Protein AF-A0A968BUS8-F1 (afdb_monomer_lite)

Structure (mmCIF, N/CA/C/O backbone):
data_AF-A0A968BUS8-F1
#
_entry.id   AF-A0A968BUS8-F1
#
loop_
_atom_site.group_PDB
_atom_site.id
_atom_site.type_symbol
_atom_site.label_atom_id
_atom_site.label_alt_id
_atom_site.label_comp_id
_atom_site.label_asym_id
_atom_site.label_entity_id
_atom_site.label_seq_id
_atom_site.pdbx_PDB_ins_code
_atom_site.Cartn_x
_atom_site.Cartn_y
_atom_site.Cartn_z
_atom_site.occupancy
_atom_site.B_iso_or_equiv
_atom_site.auth_seq_id
_atom_site.auth_comp_id
_atom_site.auth_asym_id
_atom_site.auth_atom_id
_atom_site.pdbx_PDB_model_num
ATOM 1 N N . VAL A 1 1 ? 16.068 -7.875 -24.310 1.00 35.38 1 VAL A N 1
ATOM 2 C CA . VAL A 1 1 ? 16.343 -6.732 -25.210 1.00 35.38 1 VAL A CA 1
ATOM 3 C C . VAL A 1 1 ? 15.646 -5.539 -24.589 1.00 35.38 1 VAL A C 1
ATOM 5 O O . VAL A 1 1 ? 14.427 -5.512 -24.608 1.00 35.38 1 VAL A O 1
ATOM 8 N N . LEU A 1 2 ? 16.383 -4.664 -23.902 1.00 41.28 2 LEU A N 1
ATOM 9 C CA . LEU A 1 2 ? 15.812 -3.453 -23.307 1.00 41.28 2 LEU A CA 1
ATOM 10 C C . LEU A 1 2 ? 15.791 -2.386 -24.408 1.00 41.28 2 LEU A C 1
ATOM 12 O O . LEU A 1 2 ? 16.844 -2.033 -24.935 1.00 41.28 2 LEU A O 1
ATOM 16 N N . ASP A 1 3 ? 14.593 -1.977 -24.822 1.00 43.66 3 ASP A N 1
ATOM 17 C CA . ASP A 1 3 ? 14.371 -0.997 -25.888 1.00 43.66 3 ASP A CA 1
ATOM 18 C C . ASP A 1 3 ? 14.770 0.401 -25.375 1.00 43.66 3 ASP A C 1
ATOM 20 O O 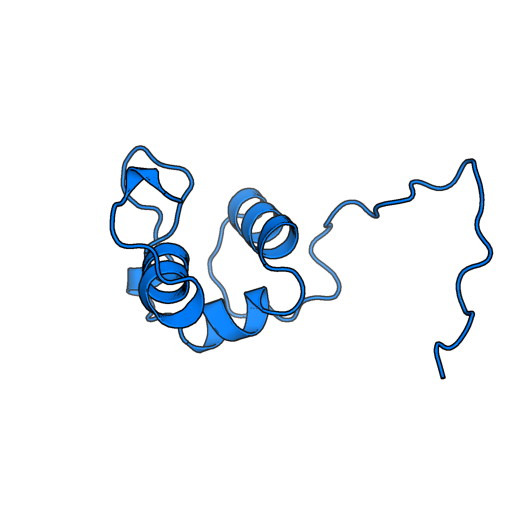. ASP A 1 3 ? 14.185 0.930 -24.431 1.00 43.66 3 ASP A O 1
ATOM 24 N N . GLY A 1 4 ? 15.837 0.966 -25.945 1.00 48.25 4 GLY A N 1
ATOM 25 C CA . GLY A 1 4 ? 16.507 2.189 -25.493 1.00 48.25 4 GLY A CA 1
ATOM 26 C C . GLY A 1 4 ? 15.763 3.474 -25.852 1.00 48.25 4 GLY A C 1
ATOM 27 O O . GLY A 1 4 ? 16.291 4.296 -26.601 1.00 48.25 4 GLY A O 1
ATOM 28 N N . ARG A 1 5 ? 14.544 3.665 -25.337 1.00 51.47 5 ARG A N 1
ATOM 29 C CA . ARG A 1 5 ? 13.699 4.814 -25.716 1.00 51.47 5 ARG A CA 1
ATOM 30 C C . ARG A 1 5 ? 13.855 6.082 -24.882 1.00 51.47 5 ARG A C 1
ATOM 32 O O . ARG A 1 5 ? 13.304 7.102 -25.276 1.00 51.47 5 ARG A O 1
ATOM 39 N N . HIS A 1 6 ? 14.665 6.087 -23.827 1.00 54.25 6 HIS A N 1
ATOM 40 C CA . HIS A 1 6 ? 14.943 7.313 -23.076 1.00 54.25 6 HIS A CA 1
ATOM 41 C C . HIS A 1 6 ? 16.427 7.662 -23.183 1.00 54.25 6 HIS A C 1
ATOM 43 O O . HIS A 1 6 ? 17.285 7.024 -22.574 1.00 54.25 6 HIS A O 1
ATOM 49 N N . LYS A 1 7 ? 16.752 8.672 -24.002 1.00 62.72 7 LYS A N 1
ATOM 50 C CA . LYS A 1 7 ? 18.061 9.328 -23.912 1.00 62.72 7 LYS A CA 1
ATOM 51 C C . LYS A 1 7 ? 18.138 9.962 -22.527 1.00 62.72 7 LYS A C 1
ATOM 53 O O . LYS A 1 7 ? 17.295 10.787 -22.201 1.00 62.72 7 LYS A O 1
ATOM 58 N N . PHE A 1 8 ? 19.126 9.559 -21.735 1.00 62.72 8 PHE A N 1
ATOM 59 C CA . PHE A 1 8 ? 19.401 10.162 -20.435 1.00 62.72 8 PHE A CA 1
ATOM 60 C C . PHE A 1 8 ? 19.654 11.667 -20.616 1.00 62.72 8 PHE A C 1
ATOM 62 O O . PHE A 1 8 ? 20.643 12.055 -21.241 1.00 62.72 8 PHE A O 1
ATOM 69 N N . ASP A 1 9 ? 18.744 12.497 -20.108 1.00 72.69 9 ASP A N 1
ATOM 70 C CA . ASP A 1 9 ? 18.909 13.946 -20.007 1.00 72.69 9 ASP A CA 1
ATOM 71 C C . ASP A 1 9 ? 19.240 14.280 -18.543 1.00 72.69 9 ASP A C 1
ATOM 73 O O . ASP A 1 9 ? 18.399 14.059 -17.674 1.00 72.69 9 ASP A O 1
ATOM 77 N N . PRO A 1 10 ? 20.444 14.804 -18.243 1.00 72.75 10 PRO A N 1
ATOM 78 C CA . PRO A 1 10 ? 20.859 15.127 -16.877 1.00 72.75 10 PRO A CA 1
ATOM 79 C C . PRO A 1 10 ? 19.984 16.176 -16.180 1.00 72.75 10 PRO A C 1
ATOM 81 O O . PRO A 1 10 ? 20.031 16.282 -14.957 1.00 72.75 10 PRO A O 1
ATOM 84 N N . ASN A 1 11 ? 19.241 16.982 -16.945 1.00 76.00 11 ASN A N 1
ATOM 85 C CA . ASN A 1 11 ? 18.355 18.019 -16.416 1.00 76.00 11 ASN A CA 1
ATOM 86 C C . ASN A 1 11 ? 16.889 17.572 -16.376 1.00 76.00 11 ASN A C 1
ATOM 88 O O . ASN A 1 11 ? 16.049 18.286 -15.828 1.00 76.00 11 ASN A O 1
ATOM 92 N N . HIS A 1 12 ? 16.576 16.412 -16.953 1.00 63.97 12 HIS A N 1
ATOM 93 C CA . HIS A 1 12 ? 15.271 15.794 -16.810 1.00 63.97 12 HIS A CA 1
ATOM 94 C C . HIS A 1 12 ? 15.246 15.004 -15.496 1.00 63.97 12 HIS A C 1
ATOM 96 O O . HIS A 1 12 ? 16.185 14.245 -15.231 1.00 63.97 12 HIS A O 1
ATOM 102 N N . PRO A 1 13 ? 14.215 15.171 -14.648 1.00 61.81 13 PRO A N 1
ATOM 103 C CA . PRO A 1 13 ? 14.073 14.364 -13.447 1.00 61.81 13 PRO A CA 1
ATOM 104 C C . PRO A 1 13 ? 14.171 12.878 -13.796 1.00 61.81 13 PRO A C 1
ATOM 106 O O . PRO A 1 13 ? 13.454 12.382 -14.656 1.00 61.81 13 PRO A O 1
ATOM 109 N N . LEU A 1 14 ? 15.079 12.169 -13.126 1.00 62.66 14 LEU A N 1
ATOM 110 C CA . LEU A 1 14 ? 15.252 10.721 -13.294 1.00 62.66 14 LEU A CA 1
ATOM 111 C C . LEU A 1 14 ? 13.989 9.932 -12.925 1.00 62.66 14 LEU A C 1
ATOM 113 O O . LEU A 1 14 ? 13.786 8.828 -13.420 1.00 62.66 14 LEU A 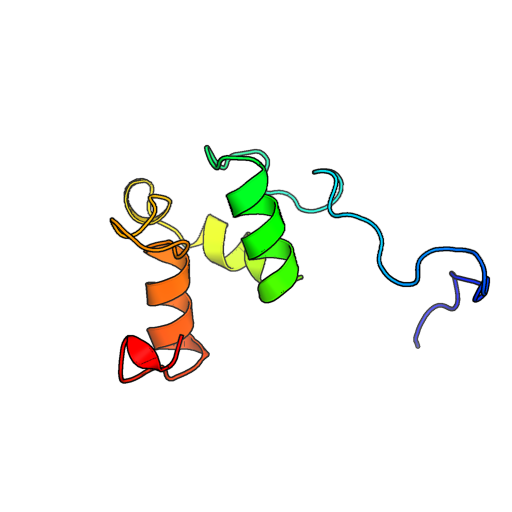O 1
ATOM 117 N N . PHE A 1 15 ? 13.168 10.511 -12.052 1.00 59.22 15 PHE A N 1
ATOM 118 C CA . PHE A 1 15 ? 11.885 9.984 -11.629 1.00 59.22 15 PHE A CA 1
ATOM 119 C C . PHE A 1 15 ? 10.811 10.987 -12.036 1.00 59.22 15 PHE A C 1
ATOM 121 O O . PHE A 1 15 ? 10.868 12.155 -11.639 1.00 59.22 15 PHE A O 1
ATOM 128 N N . GLU A 1 16 ? 9.852 10.537 -12.838 1.00 60.50 16 GLU A N 1
ATOM 129 C CA . GLU A 1 16 ? 8.641 11.300 -13.111 1.00 60.50 16 GLU A CA 1
ATOM 130 C C . GLU A 1 16 ? 7.795 11.350 -11.833 1.00 60.50 16 GLU A C 1
ATOM 132 O O . GLU A 1 16 ? 7.672 10.360 -11.105 1.00 60.50 16 GLU A O 1
ATOM 137 N N . SER A 1 17 ? 7.230 12.520 -11.531 1.00 55.47 17 SER A N 1
ATOM 138 C CA . SER A 1 17 ? 6.231 12.629 -10.472 1.00 55.47 17 SER A CA 1
ATOM 139 C C . SER A 1 17 ? 5.059 11.728 -10.833 1.00 55.47 17 SER A C 1
ATOM 141 O O . SER A 1 17 ? 4.520 11.851 -11.929 1.00 55.47 17 SER A O 1
ATOM 143 N N . CYS A 1 18 ? 4.654 10.849 -9.916 1.00 56.06 18 CYS A N 1
ATOM 144 C CA . CYS A 1 18 ? 3.442 10.065 -10.092 1.00 56.06 18 CYS A CA 1
ATOM 145 C C . CYS A 1 18 ? 2.242 11.032 -10.159 1.00 56.06 18 CYS A C 1
ATOM 147 O O . CYS A 1 18 ? 1.801 11.552 -9.138 1.00 56.06 18 CYS A O 1
ATOM 149 N N . ASP A 1 19 ? 1.743 11.298 -11.366 1.00 56.12 19 ASP A N 1
ATOM 150 C CA . ASP A 1 19 ? 0.695 12.278 -11.677 1.00 56.12 19 ASP A CA 1
ATOM 151 C C . ASP A 1 19 ? -0.728 11.696 -11.794 1.00 56.12 19 ASP A C 1
ATOM 153 O O . ASP A 1 19 ? -1.691 12.443 -11.958 1.00 56.12 19 ASP A O 1
ATOM 157 N N . GLY A 1 20 ? -0.887 10.380 -11.713 1.00 53.03 20 GLY A N 1
ATOM 158 C CA . GLY A 1 20 ? -2.157 9.688 -11.949 1.00 53.03 20 GLY A CA 1
ATOM 159 C C . GLY A 1 20 ? -2.139 8.811 -13.199 1.00 53.03 20 GLY A C 1
ATOM 160 O O . GLY A 1 20 ? -2.968 7.913 -13.322 1.00 53.03 20 GLY A O 1
ATOM 161 N N . GLN A 1 21 ? -1.257 9.105 -14.159 1.00 49.66 21 GLN A N 1
ATOM 162 C CA . GLN A 1 21 ? -1.485 8.768 -15.560 1.00 49.66 21 GLN A CA 1
ATOM 163 C C . GLN A 1 21 ? -0.522 7.682 -16.037 1.00 49.66 21 GLN A C 1
ATOM 165 O O . GLN A 1 21 ? 0.585 7.942 -16.492 1.00 49.66 21 GLN A O 1
ATOM 170 N N . GLY A 1 22 ? -0.973 6.430 -15.974 1.00 49.72 22 GLY A N 1
ATOM 171 C CA . GLY A 1 22 ? -0.248 5.293 -16.557 1.00 49.72 22 GLY A CA 1
ATOM 172 C C . GLY A 1 22 ? -0.431 3.977 -15.812 1.00 49.72 22 GLY A C 1
ATOM 173 O O . GLY A 1 22 ? -0.122 2.918 -16.352 1.00 49.72 22 GLY A O 1
ATOM 174 N N . TRP A 1 23 ? -0.968 4.036 -14.599 1.00 57.91 23 TRP A N 1
ATOM 175 C CA . TRP A 1 23 ? -1.242 2.881 -13.750 1.00 57.91 23 TRP A CA 1
ATOM 176 C C . TRP A 1 23 ? -2.755 2.814 -13.596 1.00 57.91 23 TRP A C 1
ATOM 178 O O . TRP A 1 23 ? -3.377 3.789 -13.177 1.00 57.91 23 TRP A O 1
ATOM 188 N N . ASP A 1 24 ? -3.346 1.699 -14.022 1.00 59.56 24 ASP A N 1
ATOM 189 C CA . ASP A 1 24 ? -4.793 1.527 -14.184 1.00 59.56 24 ASP A CA 1
ATOM 190 C C . ASP A 1 24 ? -5.491 1.324 -12.826 1.00 59.56 24 ASP A C 1
ATOM 192 O O . ASP A 1 24 ? -6.132 0.317 -12.564 1.00 59.56 24 ASP A O 1
ATOM 196 N N . LEU A 1 25 ? -5.309 2.278 -11.909 1.00 62.84 25 LEU A N 1
ATOM 197 C CA . LEU A 1 25 ? -6.002 2.354 -10.621 1.00 62.84 25 LEU A CA 1
ATOM 198 C C . LEU A 1 25 ? -7.336 3.109 -10.749 1.00 62.84 25 LEU A C 1
ATOM 200 O O . LEU A 1 25 ? -7.873 3.588 -9.751 1.00 62.84 25 LEU A O 1
ATOM 204 N N . ALA A 1 26 ? -7.862 3.249 -11.971 1.00 57.50 26 ALA A N 1
ATOM 205 C CA . ALA A 1 26 ? -8.988 4.121 -12.306 1.00 57.50 26 ALA A CA 1
ATOM 206 C C . ALA A 1 26 ? -10.302 3.752 -11.592 1.00 57.50 26 ALA A C 1
ATOM 208 O O . ALA A 1 26 ? -11.163 4.614 -11.424 1.00 57.50 26 ALA A O 1
ATOM 209 N N . GLU A 1 27 ? -10.454 2.499 -11.152 1.00 59.31 27 GLU A N 1
ATOM 210 C CA . GLU A 1 27 ? -11.601 2.040 -10.353 1.00 59.31 27 GLU A CA 1
ATOM 211 C C . GLU A 1 27 ? -11.396 2.161 -8.836 1.00 59.31 27 GLU A C 1
ATOM 213 O O . GLU A 1 27 ? -12.341 1.960 -8.072 1.00 59.31 27 GLU A O 1
ATOM 218 N N . SER A 1 28 ? -10.194 2.514 -8.375 1.00 64.12 28 SER A N 1
ATOM 219 C CA . SER A 1 28 ? -9.932 2.674 -6.946 1.00 64.12 28 SER A CA 1
ATOM 220 C C . SER A 1 28 ? -10.470 4.008 -6.421 1.00 64.12 28 SER A C 1
ATOM 222 O O . SER A 1 28 ? -10.290 5.061 -7.031 1.00 64.12 28 SER A O 1
ATOM 224 N N . THR A 1 29 ? -11.117 3.989 -5.255 1.00 72.00 29 THR A N 1
ATOM 225 C CA . THR A 1 29 ? -11.622 5.200 -4.579 1.00 72.00 29 THR A CA 1
ATOM 226 C C . THR A 1 29 ? -10.560 5.868 -3.702 1.00 72.00 29 THR A C 1
ATOM 228 O O . THR A 1 29 ? -10.893 6.558 -2.738 1.00 72.00 29 THR A O 1
ATOM 231 N N . LEU A 1 30 ? -9.282 5.625 -3.997 1.00 73.81 30 LEU A N 1
ATOM 232 C CA . LEU A 1 30 ? -8.165 6.091 -3.188 1.00 73.81 30 LEU A CA 1
ATOM 233 C C . LEU A 1 30 ? -7.981 7.599 -3.305 1.00 73.81 30 LEU A C 1
ATOM 235 O O . LEU A 1 30 ? -8.183 8.201 -4.363 1.00 73.81 30 LEU A O 1
ATOM 239 N N . ASP A 1 31 ? -7.531 8.209 -2.211 1.00 78.25 31 ASP A N 1
ATOM 240 C CA . ASP A 1 31 ? -7.028 9.568 -2.297 1.00 78.25 31 ASP A CA 1
ATOM 241 C C . ASP A 1 31 ? -5.733 9.608 -3.149 1.00 78.25 31 ASP A C 1
ATOM 243 O O . ASP A 1 31 ? -4.983 8.624 -3.205 1.00 78.25 31 ASP A O 1
ATOM 247 N N . PRO A 1 32 ? -5.428 10.743 -3.805 1.00 76.38 32 PRO A N 1
ATOM 248 C CA . PRO A 1 32 ? -4.273 10.843 -4.698 1.00 76.38 32 PRO A CA 1
ATOM 249 C C . PRO A 1 32 ? -2.911 10.603 -4.029 1.00 76.38 32 PRO A C 1
ATOM 251 O O . PRO A 1 32 ? -1.987 10.123 -4.685 1.00 76.38 32 PRO A O 1
ATOM 254 N N . ALA A 1 33 ? -2.755 10.942 -2.746 1.00 79.62 33 ALA A N 1
ATOM 255 C CA . ALA A 1 33 ? -1.507 10.731 -2.018 1.00 79.62 33 ALA A CA 1
ATOM 256 C C . ALA A 1 33 ? -1.302 9.245 -1.694 1.00 79.62 33 ALA A C 1
ATOM 258 O O . ALA A 1 33 ? -0.194 8.737 -1.877 1.00 79.62 33 ALA A O 1
ATOM 259 N N . SER A 1 34 ? -2.364 8.540 -1.299 1.00 80.00 34 SER A N 1
ATOM 260 C CA . SER A 1 34 ? -2.340 7.092 -1.067 1.00 80.00 34 SER A CA 1
ATOM 261 C C . SER A 1 34 ? -2.062 6.324 -2.359 1.00 80.00 34 SER A C 1
ATOM 263 O O . SER A 1 34 ? -1.203 5.443 -2.376 1.00 80.00 34 SER A O 1
ATOM 265 N N . ALA A 1 35 ? -2.688 6.716 -3.475 1.00 81.12 35 ALA A N 1
ATOM 266 C CA . ALA A 1 35 ? -2.391 6.133 -4.784 1.00 81.12 35 ALA A CA 1
ATOM 267 C C . ALA A 1 35 ? -0.918 6.348 -5.182 1.00 81.12 35 ALA A C 1
ATOM 269 O O . ALA A 1 35 ? -0.216 5.396 -5.524 1.00 81.12 35 ALA A O 1
ATOM 270 N N . CYS A 1 36 ? -0.417 7.584 -5.075 1.00 81.75 36 CYS A N 1
ATOM 271 C CA . CYS A 1 36 ? 0.976 7.925 -5.373 1.00 81.75 36 CYS A CA 1
ATOM 272 C C . CYS A 1 36 ? 1.966 7.132 -4.504 1.00 81.75 36 CYS A C 1
ATOM 274 O O . CYS A 1 36 ? 2.962 6.615 -5.012 1.00 81.75 36 CYS A O 1
ATOM 276 N N . ARG A 1 37 ? 1.673 6.973 -3.208 1.00 83.00 37 ARG A N 1
ATOM 277 C CA . ARG A 1 37 ? 2.485 6.174 -2.283 1.00 83.00 37 ARG A CA 1
ATOM 278 C C . ARG A 1 37 ? 2.502 4.700 -2.678 1.00 83.00 37 ARG A C 1
ATOM 280 O O . ARG A 1 37 ? 3.582 4.114 -2.747 1.00 83.00 37 ARG A O 1
ATOM 287 N N . LEU A 1 38 ? 1.334 4.129 -2.969 1.00 84.06 38 LEU A N 1
ATOM 288 C CA . LEU A 1 38 ? 1.200 2.732 -3.369 1.00 84.06 38 LEU A CA 1
ATOM 289 C C . LEU A 1 38 ? 2.007 2.448 -4.643 1.00 84.06 38 LEU A C 1
ATOM 291 O O . LEU A 1 38 ? 2.784 1.496 -4.693 1.00 84.06 38 LEU A O 1
ATOM 295 N N . ILE A 1 39 ? 1.887 3.311 -5.651 1.00 84.94 39 ILE A N 1
ATOM 296 C CA . ILE A 1 39 ? 2.642 3.195 -6.904 1.00 84.94 39 ILE A CA 1
ATOM 297 C C . ILE A 1 39 ? 4.139 3.398 -6.663 1.00 84.94 39 ILE A C 1
ATOM 299 O O . ILE A 1 39 ? 4.951 2.635 -7.178 1.00 84.94 39 ILE A O 1
ATOM 303 N N . GLY A 1 40 ? 4.524 4.390 -5.860 1.00 83.56 40 GLY A N 1
ATOM 304 C CA . GLY A 1 40 ? 5.926 4.661 -5.550 1.00 83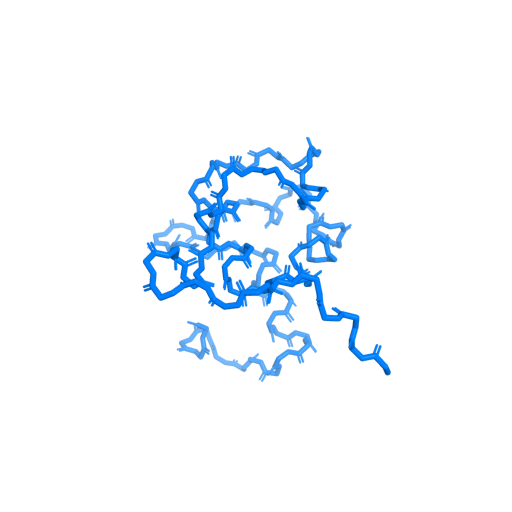.56 40 GLY A CA 1
ATOM 305 C C . GLY A 1 40 ? 6.619 3.510 -4.816 1.00 83.56 40 GLY A C 1
ATOM 306 O O . GLY A 1 40 ? 7.818 3.310 -5.000 1.00 83.56 40 GLY A O 1
ATOM 307 N N . ARG A 1 41 ? 5.877 2.745 -4.004 1.00 84.25 41 ARG A N 1
ATOM 308 C CA . ARG A 1 41 ? 6.408 1.611 -3.235 1.00 84.25 41 ARG A CA 1
ATOM 309 C C . ARG A 1 41 ? 6.373 0.295 -4.012 1.00 84.25 41 ARG A C 1
ATOM 311 O O . ARG A 1 41 ? 7.388 -0.389 -4.068 1.00 84.25 41 ARG A O 1
ATOM 318 N N . TYR A 1 42 ? 5.234 -0.037 -4.618 1.00 82.44 42 TYR A N 1
ATOM 319 C CA . TYR A 1 42 ? 4.999 -1.342 -5.248 1.00 82.44 42 TYR A CA 1
ATOM 320 C C . TYR A 1 42 ? 5.137 -1.326 -6.773 1.00 82.44 42 TYR A C 1
ATOM 322 O O . TYR A 1 42 ? 5.150 -2.378 -7.409 1.00 82.44 42 TYR A O 1
ATOM 330 N N . GLY A 1 43 ? 5.249 -0.150 -7.395 1.00 84.00 43 GLY A N 1
ATOM 331 C CA . GLY A 1 43 ? 5.447 -0.013 -8.835 1.00 84.00 43 GLY A CA 1
ATOM 332 C C . GLY A 1 43 ? 4.397 -0.782 -9.635 1.00 84.00 43 GLY A C 1
ATOM 333 O O . GLY A 1 43 ? 3.199 -0.525 -9.522 1.00 84.00 43 GLY A O 1
ATOM 334 N N . ALA A 1 44 ? 4.851 -1.752 -10.431 1.00 81.62 44 ALA A N 1
ATOM 335 C CA . ALA A 1 44 ? 3.993 -2.583 -11.275 1.00 81.62 44 ALA A CA 1
ATOM 336 C C . ALA A 1 44 ? 3.034 -3.498 -10.487 1.00 81.62 44 ALA A C 1
ATOM 338 O O . ALA A 1 44 ? 1.998 -3.889 -11.025 1.00 81.62 44 ALA A O 1
ATOM 339 N N . ASP A 1 45 ? 3.343 -3.822 -9.229 1.00 82.69 45 ASP A N 1
ATOM 340 C CA . ASP A 1 45 ? 2.480 -4.659 -8.393 1.00 82.69 45 ASP A CA 1
ATOM 341 C C . ASP A 1 45 ? 1.318 -3.873 -7.773 1.00 82.69 45 ASP A C 1
ATOM 343 O O . ASP A 1 45 ? 0.345 -4.480 -7.335 1.00 82.69 45 ASP A O 1
ATOM 347 N N . SER A 1 46 ? 1.345 -2.534 -7.815 1.00 84.75 46 SER A N 1
ATOM 348 C CA . SER A 1 46 ? 0.270 -1.683 -7.275 1.00 84.75 46 SER A CA 1
ATOM 349 C C . SER A 1 46 ? -1.109 -2.018 -7.861 1.00 84.75 46 SER A C 1
ATOM 351 O O . SER A 1 46 ? -2.074 -2.166 -7.113 1.00 84.75 46 SER A O 1
ATOM 353 N N . THR A 1 47 ? -1.205 -2.236 -9.177 1.00 83.62 47 THR A N 1
ATOM 354 C CA . THR A 1 47 ? -2.451 -2.672 -9.828 1.00 83.62 47 THR A CA 1
ATOM 355 C C . THR A 1 47 ? -2.888 -4.050 -9.337 1.00 83.62 47 THR A C 1
ATOM 357 O O . THR A 1 47 ? -4.049 -4.235 -8.999 1.00 83.62 47 THR A O 1
ATOM 360 N N . ARG A 1 48 ? -1.961 -5.009 -9.196 1.00 85.00 48 ARG A N 1
ATOM 361 C CA . ARG A 1 48 ? -2.278 -6.361 -8.698 1.00 85.00 48 ARG A CA 1
ATOM 362 C C . ARG A 1 48 ? -2.771 -6.343 -7.252 1.00 85.00 48 ARG A C 1
ATOM 364 O O . ARG A 1 48 ? -3.654 -7.125 -6.907 1.00 85.00 48 ARG A O 1
ATOM 371 N N . ILE A 1 49 ? -2.200 -5.473 -6.420 1.00 86.81 49 ILE A N 1
ATOM 372 C CA . ILE A 1 49 ? -2.629 -5.270 -5.033 1.00 86.81 49 ILE A CA 1
ATOM 373 C C . ILE A 1 49 ? -4.068 -4.758 -5.011 1.00 86.81 49 ILE A C 1
ATOM 375 O O . ILE A 1 49 ? -4.892 -5.320 -4.294 1.00 86.81 49 ILE A O 1
ATOM 379 N N . MET A 1 50 ? -4.381 -3.750 -5.828 1.00 85.88 50 MET A N 1
ATOM 380 C CA . MET A 1 50 ? -5.715 -3.146 -5.874 1.00 85.88 50 MET A CA 1
ATOM 381 C C . MET A 1 50 ? -6.767 -4.054 -6.509 1.00 85.88 50 MET A C 1
ATOM 383 O O . MET A 1 50 ? -7.872 -4.144 -5.983 1.00 85.88 50 MET A O 1
ATOM 387 N N . ASP A 1 51 ? -6.414 -4.810 -7.547 1.00 85.12 51 ASP A N 1
ATOM 388 C CA . ASP A 1 51 ? -7.291 -5.823 -8.147 1.00 85.12 51 ASP A CA 1
ATOM 389 C C . ASP A 1 51 ? -7.626 -6.952 -7.160 1.00 85.12 51 ASP A C 1
ATOM 391 O O . ASP A 1 51 ? -8.711 -7.537 -7.191 1.00 85.12 51 ASP A O 1
ATOM 395 N N . ALA A 1 52 ? -6.681 -7.294 -6.279 1.00 84.62 52 ALA A N 1
ATOM 396 C CA . ALA A 1 52 ? -6.866 -8.316 -5.256 1.00 84.62 52 ALA A CA 1
ATOM 397 C C . ALA A 1 52 ? -7.499 -7.777 -3.960 1.00 84.62 52 ALA A C 1
ATOM 399 O O . ALA A 1 52 ? -7.839 -8.593 -3.087 1.00 84.62 52 ALA A O 1
ATOM 400 N N . ALA A 1 53 ? -7.616 -6.453 -3.816 1.00 86.69 53 ALA A N 1
ATOM 401 C CA . ALA A 1 53 ? -8.118 -5.785 -2.625 1.00 86.69 53 ALA A CA 1
ATOM 402 C C . ALA A 1 53 ? -9.642 -5.873 -2.547 1.00 86.69 53 ALA A C 1
ATOM 404 O O . ALA A 1 53 ? -10.369 -5.586 -3.498 1.00 86.69 53 ALA A O 1
ATOM 405 N N . LEU A 1 54 ? -10.146 -6.231 -1.370 1.00 85.12 54 LEU A N 1
ATOM 406 C CA . LEU A 1 54 ? -11.566 -6.063 -1.077 1.00 85.12 54 LEU A CA 1
ATOM 407 C C . LEU A 1 54 ? -11.895 -4.570 -0.884 1.00 85.12 54 LEU A C 1
ATOM 409 O O . LEU A 1 54 ? -11.012 -3.801 -0.510 1.00 85.12 54 LEU A O 1
ATOM 413 N N . PRO A 1 55 ? -13.158 -4.139 -1.071 1.00 82.19 55 PRO A N 1
ATOM 414 C CA . PRO A 1 55 ? -13.542 -2.737 -0.878 1.00 82.19 55 PRO A CA 1
ATOM 415 C C . PRO A 1 55 ? -13.142 -2.178 0.496 1.00 82.19 55 PRO A C 1
ATOM 417 O O . PRO A 1 55 ? -12.622 -1.071 0.585 1.00 82.19 55 PRO A O 1
ATOM 420 N N . ASP A 1 56 ? -13.298 -2.974 1.558 1.00 83.94 56 ASP A N 1
ATOM 421 C CA . ASP A 1 56 ? -12.905 -2.576 2.914 1.00 83.94 56 ASP A CA 1
ATOM 422 C C . ASP A 1 56 ? -11.379 -2.531 3.105 1.00 83.94 56 ASP A C 1
ATOM 424 O O . ASP A 1 56 ? -10.890 -1.833 3.994 1.00 83.94 56 ASP A O 1
ATOM 428 N N . GLU A 1 57 ? -10.623 -3.241 2.259 1.00 86.31 57 GLU A N 1
ATOM 429 C CA . GLU A 1 57 ? -9.160 -3.300 2.310 1.00 86.31 57 GLU A CA 1
ATOM 430 C C . GLU A 1 57 ? -8.489 -2.069 1.671 1.00 86.31 57 GLU A C 1
ATOM 432 O O . GLU A 1 57 ? -7.302 -1.836 1.892 1.00 86.31 57 GLU A O 1
ATOM 437 N N . GLN A 1 58 ? -9.242 -1.258 0.921 1.00 85.00 58 GLN A N 1
ATOM 438 C CA . GLN A 1 58 ? -8.764 0.006 0.340 1.00 85.00 58 GLN A CA 1
ATOM 439 C C . GLN A 1 58 ? -8.732 1.154 1.365 1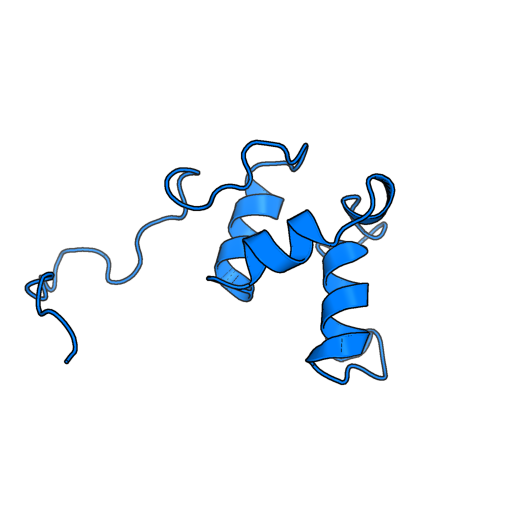.00 85.00 58 GLN A C 1
ATOM 441 O O . GLN A 1 58 ? -8.305 2.260 1.048 1.00 85.00 58 GLN A O 1
ATOM 446 N N . ASN A 1 59 ? -9.193 0.909 2.596 1.00 84.62 59 ASN A N 1
ATOM 447 C CA . ASN A 1 59 ? -9.120 1.880 3.679 1.00 84.62 59 ASN A CA 1
ATOM 448 C C . ASN A 1 59 ? -7.746 1.853 4.355 1.00 84.62 59 ASN A C 1
ATOM 450 O O . ASN A 1 59 ? -7.133 0.791 4.523 1.00 84.62 59 ASN A O 1
ATOM 454 N N . THR A 1 60 ? -7.307 3.022 4.817 1.00 86.38 60 THR A N 1
ATOM 455 C CA . THR A 1 60 ? -6.121 3.153 5.663 1.00 86.38 60 THR A CA 1
ATOM 456 C C . THR A 1 60 ? -6.345 2.525 7.040 1.00 86.38 60 THR A C 1
ATOM 458 O O . THR A 1 60 ? -7.451 2.508 7.591 1.00 86.38 60 THR A O 1
ATOM 461 N N . ILE A 1 61 ? -5.272 1.988 7.610 1.00 86.50 61 ILE A N 1
ATOM 462 C CA . ILE A 1 61 ? -5.241 1.413 8.949 1.00 86.50 61 ILE A CA 1
ATOM 463 C C . ILE A 1 61 ? -5.084 2.568 9.941 1.00 86.50 61 ILE A C 1
ATOM 465 O O . ILE A 1 61 ? -3.972 3.022 10.203 1.00 86.50 61 ILE A O 1
ATOM 469 N N . GLU A 1 62 ? -6.208 3.035 10.485 1.00 84.19 62 GLU A N 1
ATOM 470 C CA . GLU A 1 62 ? -6.319 4.064 11.533 1.00 84.19 62 GLU A CA 1
ATOM 471 C C . GLU A 1 62 ? -5.247 5.175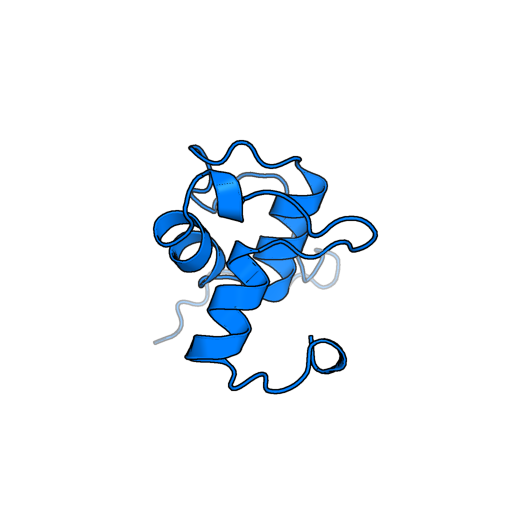 11.464 1.00 84.19 62 GLU A C 1
ATOM 473 O O . GLU A 1 62 ? -5.288 6.025 10.582 1.00 84.19 62 GLU A O 1
ATOM 478 N N . ASN A 1 63 ? -4.298 5.193 12.408 1.00 81.31 63 ASN A N 1
ATOM 479 C CA . ASN A 1 63 ? -3.279 6.237 12.561 1.00 81.31 63 ASN A CA 1
ATOM 480 C C . ASN A 1 63 ? -2.028 6.002 11.694 1.00 81.31 63 ASN A C 1
ATOM 482 O O . ASN A 1 63 ? -0.955 6.510 12.020 1.00 81.31 63 ASN A O 1
ATOM 486 N N . THR A 1 64 ? -2.134 5.196 10.640 1.00 81.88 64 THR A N 1
ATOM 487 C CA . THR A 1 64 ? -1.021 4.869 9.748 1.00 81.88 64 THR A CA 1
ATOM 488 C C . THR A 1 64 ? -1.330 5.277 8.314 1.00 81.88 64 THR A C 1
ATOM 490 O O .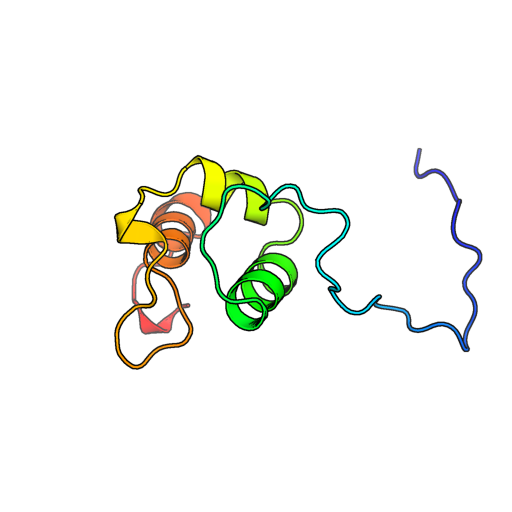 THR A 1 64 ? -2.487 5.375 7.909 1.00 81.88 64 THR A O 1
ATOM 493 N N . ASP A 1 65 ? -0.270 5.454 7.531 1.00 80.75 65 ASP A N 1
ATOM 494 C CA . ASP A 1 65 ? -0.369 5.716 6.093 1.00 80.75 65 ASP A CA 1
ATOM 495 C C . ASP A 1 65 ? -0.558 4.429 5.266 1.00 80.75 65 ASP A C 1
ATOM 497 O O . ASP A 1 65 ? -0.476 4.482 4.041 1.00 80.75 65 ASP A O 1
ATOM 501 N N . TYR A 1 66 ? -0.711 3.272 5.917 1.00 84.12 66 TYR A N 1
ATOM 502 C CA . TYR A 1 66 ? -0.781 1.969 5.258 1.00 84.12 66 TYR A CA 1
ATOM 503 C C . TYR A 1 66 ? -2.225 1.507 5.111 1.00 84.12 66 TYR A C 1
ATOM 505 O O . TYR A 1 66 ? -3.038 1.689 6.016 1.00 84.12 66 TYR A O 1
ATOM 513 N N . MET A 1 67 ? -2.539 0.862 3.994 1.00 87.75 67 MET A N 1
ATOM 514 C CA . MET A 1 67 ? -3.836 0.242 3.744 1.00 87.75 67 MET A CA 1
ATOM 515 C C . MET A 1 67 ? -3.861 -1.227 4.163 1.00 87.75 67 MET A C 1
ATOM 517 O O . MET A 1 67 ? -2.850 -1.934 4.167 1.00 87.75 67 MET A O 1
ATOM 521 N N . TRP A 1 68 ? -5.059 -1.730 4.446 1.00 89.19 68 TRP A N 1
ATOM 522 C CA . TRP A 1 68 ? -5.269 -3.156 4.703 1.00 89.19 68 TRP A CA 1
ATOM 523 C C . TRP A 1 68 ? -4.878 -4.036 3.504 1.00 89.19 68 TRP A C 1
ATOM 525 O O . TRP A 1 68 ? -4.365 -5.140 3.698 1.00 89.19 68 TRP A O 1
ATOM 535 N N . ALA A 1 69 ? -5.062 -3.542 2.275 1.00 89.06 69 ALA A N 1
ATOM 536 C CA . ALA A 1 69 ? -4.630 -4.210 1.050 1.00 89.06 69 ALA A CA 1
ATOM 537 C C . ALA A 1 69 ? -3.103 -4.386 0.996 1.00 89.06 69 ALA A C 1
ATOM 539 O O . ALA A 1 69 ? -2.626 -5.479 0.687 1.00 89.06 69 ALA A O 1
ATOM 540 N N . GLU A 1 70 ? -2.347 -3.346 1.367 1.00 86.75 70 GLU A N 1
ATOM 541 C CA . GLU A 1 70 ? -0.882 -3.391 1.457 1.00 86.75 70 GLU A CA 1
ATOM 542 C C . GLU A 1 70 ? -0.435 -4.391 2.522 1.00 86.75 70 GLU A C 1
ATOM 544 O O . GLU A 1 70 ? 0.398 -5.249 2.248 1.00 86.75 70 GLU A O 1
ATOM 549 N N . LEU A 1 71 ? -1.047 -4.355 3.710 1.00 86.69 71 LEU A N 1
ATOM 550 C CA . LEU A 1 71 ? -0.710 -5.283 4.790 1.00 86.69 71 LEU A CA 1
ATOM 551 C C . LEU A 1 71 ? -0.949 -6.744 4.382 1.00 86.69 71 LEU A C 1
ATOM 553 O O . LEU A 1 71 ? -0.121 -7.618 4.637 1.00 86.69 71 LEU A O 1
ATOM 557 N N . ARG A 1 72 ? -2.080 -7.027 3.729 1.00 86.19 72 ARG A N 1
ATOM 558 C CA . ARG A 1 72 ? -2.412 -8.371 3.242 1.00 86.19 72 ARG A CA 1
ATOM 559 C C . ARG A 1 72 ? -1.462 -8.833 2.142 1.00 86.19 72 ARG A C 1
ATOM 561 O O . ARG A 1 72 ? -1.147 -10.024 2.094 1.00 86.19 72 ARG A O 1
ATOM 568 N N . TRP A 1 73 ? -1.038 -7.924 1.267 1.00 86.50 73 TRP A N 1
ATOM 569 C CA . TRP A 1 73 ? -0.033 -8.205 0.249 1.00 86.50 73 TRP A CA 1
ATOM 570 C C . TRP A 1 73 ? 1.321 -8.517 0.888 1.00 86.50 73 TRP A C 1
ATOM 572 O O . TRP A 1 73 ? 1.852 -9.605 0.678 1.00 86.50 73 TRP A O 1
ATOM 582 N N . ALA A 1 74 ? 1.816 -7.638 1.758 1.00 83.19 74 ALA A N 1
ATOM 583 C CA . ALA A 1 74 ? 3.103 -7.783 2.427 1.00 83.19 74 ALA A CA 1
ATOM 584 C C . ALA A 1 74 ? 3.173 -9.056 3.295 1.00 83.19 74 ALA A C 1
ATOM 586 O O . ALA A 1 74 ? 4.154 -9.800 3.265 1.00 83.19 74 ALA A O 1
ATOM 587 N N . ALA A 1 75 ? 2.089 -9.396 3.998 1.00 81.38 75 ALA A N 1
ATOM 588 C CA . ALA A 1 75 ? 2.006 -10.631 4.778 1.00 81.38 75 ALA A CA 1
ATOM 589 C C . ALA A 1 75 ? 2.045 -11.908 3.913 1.00 81.38 75 ALA A C 1
ATOM 591 O O . ALA A 1 75 ? 2.444 -12.968 4.395 1.00 81.38 75 ALA A O 1
ATOM 592 N N . ARG A 1 76 ? 1.602 -11.842 2.651 1.00 78.62 76 ARG A N 1
ATOM 593 C CA . ARG A 1 76 ? 1.527 -13.006 1.751 1.00 78.62 76 ARG A CA 1
ATOM 594 C C . ARG A 1 76 ? 2.740 -13.157 0.849 1.00 78.62 76 ARG A C 1
ATOM 596 O O . ARG A 1 76 ? 3.205 -14.280 0.679 1.00 78.62 76 ARG A O 1
ATOM 603 N N . ASP A 1 77 ? 3.184 -12.061 0.250 1.00 74.69 77 ASP A N 1
ATOM 604 C CA . ASP A 1 77 ? 4.184 -12.059 -0.821 1.00 74.69 77 ASP A CA 1
ATOM 605 C C . ASP A 1 77 ? 5.568 -11.627 -0.313 1.00 74.69 77 ASP A C 1
ATOM 607 O O . ASP A 1 77 ? 6.585 -12.118 -0.796 1.00 74.69 77 ASP A O 1
ATOM 611 N N . GLU A 1 78 ? 5.619 -10.791 0.732 1.00 67.31 78 GLU A N 1
ATOM 612 C CA . GLU A 1 78 ? 6.872 -10.242 1.279 1.00 67.31 78 GLU A CA 1
ATOM 613 C C . GLU A 1 78 ? 7.323 -10.927 2.581 1.00 67.31 78 GLU A C 1
ATOM 615 O O . GLU A 1 78 ? 8.439 -10.710 3.049 1.00 67.31 78 GLU A O 1
ATOM 620 N N . GLY A 1 79 ? 6.492 -11.808 3.152 1.00 64.62 79 GLY A N 1
ATOM 621 C CA . GLY A 1 79 ? 6.833 -12.585 4.348 1.00 64.62 79 GLY A CA 1
ATOM 622 C C . GLY A 1 79 ? 6.862 -11.765 5.641 1.00 64.62 79 GLY A C 1
ATOM 623 O O . GLY A 1 79 ? 7.587 -12.125 6.569 1.00 64.62 79 GLY A O 1
ATOM 624 N N . VAL A 1 80 ? 6.082 -10.683 5.712 1.00 65.62 80 VAL A N 1
ATOM 625 C CA . VAL A 1 80 ? 5.951 -9.836 6.907 1.00 65.62 80 VAL A CA 1
ATOM 626 C C . VAL A 1 80 ? 5.309 -10.620 8.059 1.00 65.62 80 VAL A C 1
ATOM 628 O O . VAL A 1 80 ? 4.183 -11.106 7.942 1.00 65.62 80 VAL A O 1
ATOM 631 N N . VAL A 1 81 ? 6.029 -10.752 9.182 1.00 67.12 81 VAL A N 1
ATOM 632 C CA . VAL A 1 81 ? 5.580 -11.491 10.383 1.00 67.12 81 VAL A CA 1
ATOM 633 C C . VAL A 1 81 ? 5.121 -10.541 11.493 1.00 67.12 81 VAL A C 1
ATOM 635 O O . VAL A 1 81 ? 4.202 -10.885 12.240 1.00 67.12 81 VAL A O 1
ATOM 638 N N . HIS A 1 82 ? 5.710 -9.345 11.588 1.00 70.81 82 HIS A N 1
ATOM 639 C CA . HIS A 1 82 ? 5.310 -8.307 12.538 1.00 70.81 82 HIS A CA 1
ATOM 640 C C . HIS A 1 82 ? 4.901 -7.032 11.800 1.00 70.81 82 HIS A C 1
ATOM 642 O O . HIS A 1 82 ? 5.491 -6.673 10.790 1.00 70.81 82 HIS A O 1
ATOM 648 N N . LEU A 1 83 ? 3.906 -6.318 12.335 1.00 61.62 83 LEU A N 1
ATOM 649 C CA . LEU A 1 83 ? 3.428 -5.044 11.774 1.00 61.62 83 LEU A CA 1
ATOM 650 C C . LEU A 1 83 ? 4.523 -3.967 11.685 1.00 61.62 83 LEU A C 1
ATOM 652 O O . LEU A 1 83 ? 4.429 -3.090 10.836 1.00 61.62 83 LEU A O 1
ATOM 656 N N . ASP A 1 84 ? 5.560 -4.056 12.522 1.00 64.88 84 ASP A N 1
ATOM 657 C CA . ASP A 1 84 ? 6.703 -3.136 12.515 1.00 64.88 84 ASP A CA 1
ATOM 658 C C . ASP A 1 84 ? 7.673 -3.369 11.338 1.00 64.88 84 ASP A C 1
ATOM 660 O O . ASP A 1 84 ? 8.541 -2.533 11.094 1.00 64.88 84 ASP A O 1
ATOM 664 N N . ASP A 1 85 ? 7.546 -4.487 10.610 1.00 66.56 85 ASP A N 1
ATOM 665 C CA . ASP A 1 85 ? 8.408 -4.818 9.466 1.00 66.56 85 ASP A CA 1
ATOM 666 C C . ASP A 1 85 ? 7.954 -4.128 8.150 1.00 66.56 85 ASP A C 1
ATOM 668 O O . ASP A 1 85 ? 8.585 -4.335 7.112 1.00 66.56 85 ASP A O 1
ATOM 672 N N . LEU A 1 86 ? 6.872 -3.330 8.177 1.00 65.50 86 LEU A N 1
ATOM 673 C CA . LEU A 1 86 ? 6.205 -2.711 7.012 1.00 65.50 86 LEU A CA 1
ATOM 674 C C . LEU A 1 86 ? 6.749 -1.319 6.608 1.00 65.50 86 LEU A C 1
ATOM 676 O O . LEU A 1 86 ? 6.766 -0.392 7.454 1.00 65.50 86 LEU A O 1
#

Radius of gyration: 15.15 Å; chains: 1; bounding box: 34×31×38 Å

Foldseek 3Di:
DPDPPDDDDVPPPPDDQPPPPDAPCVVQPADPVLLSVLCVPVPNCSNVLSVPADNQQSDDDPPDSDGNSRVVCCVPPVVDPDPVVD

pLDDT: mean 73.06, std 13.31, range [35.38, 89.19]

Secondary structure (DSSP, 8-state):
---------TTS-SS----S-SS--TT----HHHHHHHHHHHTTHHHHHHHH--GGGGSB-TTSS-BHHHHHHIIIII---SGGG-

Sequence (86 aa):
VLDGRHKFDPNHPLFESCDGQGWDLAESTLDPASACRLIGRYGADSTRIMDAALPDEQNTIENTDYMWAELRWAARDEGVVHLDDL